Protein AF-A0A931LT09-F1 (afdb_monomer_lite)

Sequence (61 aa):
MAVKDLAETMATSETWISVWYDDEEHEVYFQYGYVDVSMTIEDFRDFVETLVKAEEKLGKK

Radius of gyration: 13.06 Å; chains: 1; bounding box: 32×23×33 Å

Structure (mmCIF, N/CA/C/O backbone):
data_AF-A0A931LT09-F1
#
_entry.id   AF-A0A931LT09-F1
#
loop_
_atom_site.group_PDB
_atom_site.id
_atom_site.type_symbol
_atom_site.label_atom_id
_atom_site.label_alt_id
_atom_site.label_comp_id
_atom_site.label_asym_id
_atom_site.label_entity_id
_atom_site.label_seq_id
_atom_site.pdbx_PDB_ins_code
_atom_site.Cartn_x
_atom_site.Cartn_y
_atom_site.Cartn_z
_atom_site.occupancy
_atom_site.B_iso_or_equiv
_atom_site.auth_seq_id
_atom_site.auth_comp_id
_atom_site.auth_asym_id
_atom_site.auth_atom_id
_atom_site.pdbx_PDB_model_num
ATOM 1 N N . MET A 1 1 ? 16.656 -4.919 -14.934 1.00 56.03 1 MET A N 1
ATOM 2 C CA . MET A 1 1 ? 16.003 -5.208 -13.647 1.00 56.03 1 MET A CA 1
ATOM 3 C C . MET A 1 1 ? 16.558 -4.317 -12.556 1.00 56.03 1 MET A C 1
ATOM 5 O O . MET A 1 1 ? 17.580 -4.646 -11.959 1.00 56.03 1 MET A O 1
ATOM 9 N N . ALA A 1 2 ? 15.920 -3.174 -12.322 1.00 77.94 2 ALA A N 1
ATOM 10 C CA . ALA A 1 2 ? 16.127 -2.395 -11.110 1.00 77.94 2 ALA A CA 1
ATOM 11 C C . ALA A 1 2 ? 14.801 -2.423 -10.348 1.00 77.94 2 ALA A C 1
ATOM 13 O O . ALA A 1 2 ? 13.889 -1.659 -10.634 1.00 77.94 2 ALA A O 1
ATOM 14 N N . VAL A 1 3 ? 14.681 -3.376 -9.424 1.00 83.25 3 VAL A N 1
ATOM 15 C CA . VAL A 1 3 ? 13.614 -3.328 -8.426 1.00 83.25 3 VAL A CA 1
ATOM 16 C C . VAL A 1 3 ? 13.974 -2.201 -7.473 1.00 83.25 3 VAL A C 1
ATOM 18 O O . VAL A 1 3 ? 15.089 -2.158 -6.943 1.00 83.25 3 VAL A O 1
ATOM 21 N N . LYS A 1 4 ? 13.055 -1.257 -7.307 1.00 89.38 4 LYS A N 1
ATOM 22 C CA . LYS A 1 4 ? 13.232 -0.126 -6.408 1.00 89.38 4 LYS A CA 1
ATOM 23 C C . LYS A 1 4 ? 12.322 -0.290 -5.205 1.00 89.38 4 LYS A C 1
ATOM 25 O O . LYS A 1 4 ? 11.112 -0.098 -5.314 1.00 89.38 4 LYS A O 1
ATOM 30 N N . ASP A 1 5 ? 12.922 -0.541 -4.050 1.00 91.62 5 ASP A N 1
ATOM 31 C CA . ASP A 1 5 ? 12.207 -0.527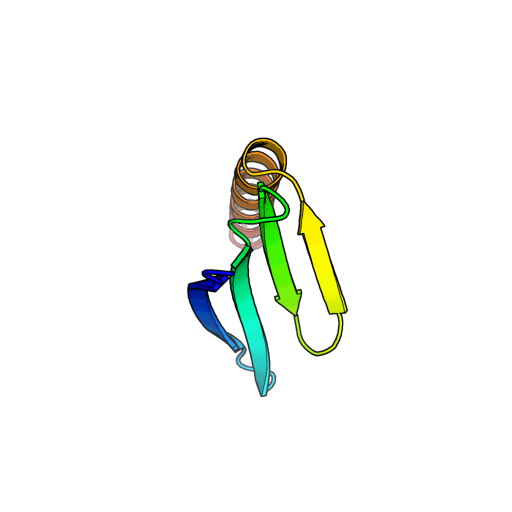 -2.778 1.00 91.62 5 ASP A CA 1
ATOM 32 C C . ASP A 1 5 ? 11.662 0.882 -2.513 1.00 91.62 5 ASP A C 1
ATOM 34 O O . ASP A 1 5 ? 12.389 1.881 -2.591 1.00 91.62 5 ASP A O 1
ATOM 38 N N . LEU A 1 6 ? 10.359 0.976 -2.243 1.00 93.31 6 LEU A N 1
ATOM 39 C CA . LEU A 1 6 ? 9.680 2.245 -1.982 1.00 93.31 6 LEU A CA 1
ATOM 40 C C . LEU A 1 6 ? 9.398 2.431 -0.492 1.00 93.31 6 LEU A C 1
ATOM 42 O O . LEU A 1 6 ? 9.652 3.511 0.042 1.00 93.31 6 LEU A O 1
ATOM 46 N N . ALA A 1 7 ? 8.867 1.404 0.172 1.00 95.06 7 ALA A N 1
ATOM 47 C CA . ALA A 1 7 ? 8.564 1.430 1.598 1.00 95.06 7 ALA A CA 1
ATOM 48 C C . ALA A 1 7 ? 8.501 0.016 2.179 1.00 95.06 7 ALA A C 1
ATOM 50 O O . ALA A 1 7 ? 8.079 -0.920 1.510 1.00 95.06 7 ALA A O 1
ATOM 51 N N . GLU A 1 8 ? 8.863 -0.123 3.450 1.00 95.81 8 GLU A N 1
ATOM 52 C CA . GLU A 1 8 ? 8.847 -1.404 4.147 1.00 95.81 8 GLU A CA 1
ATOM 53 C C . GLU A 1 8 ? 8.604 -1.195 5.641 1.00 95.81 8 GLU A C 1
ATOM 55 O O . GLU A 1 8 ? 9.121 -0.252 6.248 1.00 95.81 8 GLU A O 1
ATOM 60 N N . THR A 1 9 ? 7.783 -2.054 6.240 1.00 95.88 9 THR A N 1
ATOM 61 C CA . THR A 1 9 ? 7.526 -2.048 7.676 1.00 95.88 9 THR A CA 1
ATOM 62 C C . THR A 1 9 ? 7.014 -3.402 8.166 1.00 95.88 9 THR A C 1
ATOM 64 O O . THR A 1 9 ? 6.691 -4.303 7.395 1.00 95.88 9 THR A O 1
ATOM 67 N N . MET A 1 10 ? 6.899 -3.533 9.483 1.00 96.12 10 MET A N 1
ATOM 68 C CA . MET A 1 10 ? 6.285 -4.678 10.138 1.00 96.12 10 MET A CA 1
ATOM 69 C C . MET A 1 10 ? 5.104 -4.184 10.970 1.00 96.12 10 MET A C 1
ATOM 71 O O . MET A 1 10 ? 5.259 -3.335 11.849 1.00 96.12 10 MET A O 1
ATOM 75 N N . ALA A 1 11 ? 3.912 -4.706 10.684 1.00 93.56 11 ALA A N 1
ATOM 76 C CA . ALA A 1 11 ? 2.714 -4.404 11.454 1.00 93.56 11 ALA A CA 1
ATOM 77 C C . ALA A 1 11 ? 2.845 -4.892 12.903 1.00 93.56 11 ALA A C 1
ATOM 79 O O . ALA A 1 11 ? 3.621 -5.793 13.214 1.00 93.56 11 ALA A O 1
ATOM 80 N N . THR A 1 12 ? 2.010 -4.357 13.796 1.00 93.25 12 THR A N 1
ATOM 81 C CA . THR A 1 12 ? 1.966 -4.763 15.214 1.00 93.25 12 THR A CA 1
ATOM 82 C C . THR A 1 12 ? 1.608 -6.241 15.402 1.00 93.25 12 THR A C 1
ATOM 84 O O . THR A 1 12 ? 1.950 -6.832 16.418 1.00 93.25 12 THR A O 1
ATOM 87 N N . SER A 1 13 ? 0.941 -6.846 14.415 1.00 94.00 13 SER A N 1
ATOM 88 C CA . SER A 1 13 ? 0.672 -8.286 14.328 1.00 94.00 13 SER A CA 1
ATOM 89 C C . SER A 1 13 ? 1.870 -9.111 13.841 1.00 94.00 13 SER A C 1
ATOM 91 O O . SER A 1 13 ? 1.686 -10.262 13.458 1.00 94.00 13 SER A O 1
ATOM 93 N N . GLU A 1 14 ? 3.064 -8.514 13.772 1.00 94.88 14 GLU A N 1
ATOM 94 C CA . GLU A 1 14 ? 4.290 -9.104 13.213 1.00 94.88 14 GLU A CA 1
ATOM 95 C C . GLU A 1 14 ? 4.143 -9.522 11.739 1.00 94.88 14 GLU A C 1
ATOM 97 O O . GLU A 1 14 ? 4.844 -10.393 11.233 1.00 94.88 14 GLU A O 1
ATOM 102 N N . THR A 1 15 ? 3.208 -8.893 11.023 1.00 96.56 15 THR A N 1
ATOM 103 C CA . THR A 1 15 ? 2.990 -9.137 9.595 1.00 96.56 15 THR A CA 1
ATOM 104 C C . THR A 1 15 ? 3.817 -8.167 8.769 1.00 96.56 15 THR A C 1
ATOM 106 O O . THR A 1 15 ? 3.742 -6.955 8.973 1.00 96.56 15 THR A O 1
ATOM 109 N N . TRP A 1 16 ? 4.595 -8.701 7.832 1.00 96.25 16 TRP A N 1
ATOM 110 C CA . TRP A 1 16 ? 5.403 -7.906 6.916 1.00 96.25 16 TRP A CA 1
ATOM 111 C C . TRP A 1 16 ? 4.546 -7.091 5.952 1.00 96.25 16 TRP A C 1
ATOM 113 O O . TRP A 1 16 ? 3.546 -7.603 5.440 1.00 96.25 16 TRP A O 1
ATOM 123 N N . ILE A 1 17 ? 4.951 -5.849 5.696 1.00 96.62 17 ILE A N 1
ATOM 124 C CA . ILE A 1 17 ? 4.348 -4.979 4.690 1.00 96.62 17 ILE A CA 1
ATOM 125 C C . ILE A 1 17 ? 5.467 -4.357 3.866 1.00 96.62 17 ILE A C 1
ATOM 127 O O . ILE A 1 17 ? 6.337 -3.687 4.421 1.00 96.62 17 ILE A O 1
ATOM 131 N N . SER A 1 18 ? 5.424 -4.522 2.551 1.00 97.25 18 SER A N 1
ATOM 132 C CA . SER A 1 18 ? 6.404 -3.918 1.650 1.00 97.25 18 SER A CA 1
ATOM 133 C C . SER A 1 18 ? 5.742 -3.358 0.401 1.00 97.25 18 SER A C 1
ATOM 135 O O . SER A 1 18 ? 4.673 -3.795 -0.025 1.00 97.25 18 SER A O 1
ATOM 137 N N . VAL A 1 19 ? 6.383 -2.339 -0.159 1.00 97.38 19 VAL A N 1
ATOM 138 C CA . VAL A 1 19 ? 6.022 -1.711 -1.421 1.00 97.38 19 VAL A CA 1
ATOM 139 C C . VAL A 1 19 ? 7.292 -1.523 -2.232 1.00 97.38 19 VAL A C 1
ATOM 141 O O . VAL A 1 19 ? 8.244 -0.897 -1.757 1.00 97.38 19 VAL A O 1
ATOM 144 N N . TRP A 1 20 ? 7.297 -2.011 -3.465 1.00 97.19 20 TRP A N 1
ATOM 145 C CA . TRP A 1 20 ? 8.396 -1.818 -4.407 1.00 97.19 20 TRP A CA 1
ATOM 146 C C . TRP A 1 20 ? 7.862 -1.507 -5.802 1.00 97.19 20 TRP A C 1
ATOM 148 O O . TRP A 1 20 ? 6.690 -1.721 -6.103 1.00 97.19 20 TRP A O 1
ATOM 158 N N . TYR A 1 21 ? 8.722 -0.949 -6.642 1.00 96.81 21 TYR A N 1
ATOM 159 C CA . TYR A 1 21 ? 8.434 -0.676 -8.043 1.00 96.81 21 TYR A CA 1
ATOM 160 C C . TYR A 1 21 ? 9.335 -1.531 -8.924 1.00 96.81 21 TYR A C 1
ATOM 162 O O . TYR A 1 21 ? 10.548 -1.590 -8.692 1.00 96.81 21 TYR A O 1
ATOM 170 N N . ASP A 1 22 ? 8.736 -2.183 -9.915 1.00 95.25 22 ASP A N 1
ATOM 171 C CA . ASP A 1 22 ? 9.456 -2.916 -10.946 1.00 95.25 22 ASP A CA 1
ATOM 172 C C . ASP A 1 22 ? 9.568 -2.054 -12.212 1.00 95.25 22 ASP A C 1
ATOM 174 O O . ASP A 1 22 ? 8.575 -1.759 -12.882 1.00 95.25 22 ASP A O 1
ATOM 178 N N . ASP A 1 23 ? 10.796 -1.640 -12.538 1.00 91.81 23 ASP A N 1
ATOM 179 C CA . ASP A 1 23 ? 11.094 -0.846 -13.733 1.00 91.81 23 ASP A CA 1
ATOM 180 C C . ASP A 1 23 ? 10.785 -1.589 -15.050 1.00 91.81 23 ASP A C 1
ATOM 182 O O . ASP A 1 23 ? 10.615 -0.930 -16.076 1.00 91.81 23 ASP A O 1
ATOM 186 N N . GLU A 1 24 ? 10.761 -2.928 -15.061 1.00 92.00 24 GLU A N 1
ATOM 187 C CA . GLU A 1 24 ? 10.537 -3.725 -16.277 1.00 92.00 24 GLU A CA 1
ATOM 188 C C . GLU A 1 24 ? 9.059 -3.910 -16.588 1.00 92.00 24 GLU A C 1
ATOM 190 O O . GLU A 1 24 ? 8.656 -3.826 -17.749 1.00 92.00 24 GLU A O 1
ATOM 195 N N . GLU A 1 25 ? 8.255 -4.134 -15.554 1.00 92.12 25 GLU A N 1
ATOM 196 C CA . GLU A 1 25 ? 6.809 -4.307 -15.697 1.00 92.12 25 GLU A CA 1
ATOM 197 C C . GLU A 1 25 ? 6.064 -2.970 -15.640 1.00 92.12 25 GLU A C 1
ATOM 199 O O . GLU A 1 25 ? 4.916 -2.880 -16.068 1.00 92.12 25 GLU A O 1
ATOM 204 N N . HIS A 1 26 ? 6.734 -1.906 -15.183 1.00 93.00 26 HIS A N 1
ATOM 205 C CA . HIS A 1 26 ? 6.128 -0.605 -14.900 1.00 93.00 26 HIS A CA 1
ATOM 206 C C . HIS A 1 26 ? 4.987 -0.694 -13.874 1.00 93.00 26 HIS A C 1
ATOM 208 O O . HIS A 1 26 ? 4.044 0.105 -13.898 1.00 93.00 26 HIS A O 1
ATOM 214 N N . GLU A 1 27 ? 5.106 -1.634 -12.935 1.00 96.69 27 GLU A N 1
ATOM 215 C CA . GLU A 1 27 ? 4.110 -1.916 -11.905 1.00 96.69 27 GLU A CA 1
ATOM 216 C C . GLU A 1 27 ? 4.646 -1.622 -10.501 1.00 96.69 27 GLU A C 1
ATOM 218 O O . GLU A 1 27 ? 5.828 -1.788 -10.188 1.00 96.69 27 GLU A O 1
ATOM 223 N N . VAL A 1 28 ? 3.743 -1.162 -9.639 1.00 97.50 28 VAL A N 1
ATOM 224 C CA . VAL A 1 28 ? 3.961 -1.066 -8.199 1.00 97.50 28 VAL A CA 1
ATOM 225 C C . VAL A 1 28 ? 3.398 -2.321 -7.560 1.00 97.50 28 VAL A C 1
ATOM 227 O O . VAL A 1 28 ? 2.240 -2.677 -7.770 1.00 97.50 28 VAL A O 1
ATOM 230 N N . TYR A 1 29 ? 4.212 -2.948 -6.730 1.00 97.12 29 TYR A N 1
ATOM 231 C CA . TYR A 1 29 ? 3.839 -4.102 -5.943 1.00 97.12 29 TYR A CA 1
ATOM 232 C C . TYR A 1 29 ? 3.619 -3.694 -4.494 1.00 97.12 29 TYR A C 1
ATOM 234 O O . TYR A 1 29 ? 4.437 -2.984 -3.909 1.00 97.12 29 TYR A O 1
ATOM 242 N N . PHE A 1 30 ? 2.522 -4.164 -3.910 1.00 96.94 30 PHE A N 1
ATOM 243 C CA . PHE A 1 30 ? 2.223 -4.082 -2.485 1.00 96.94 30 PHE A CA 1
ATOM 244 C C . PHE A 1 30 ? 2.102 -5.498 -1.923 1.00 96.94 30 PHE A C 1
ATOM 246 O O . PHE A 1 30 ? 1.304 -6.294 -2.418 1.00 96.94 30 PHE A O 1
ATOM 253 N N . GLN A 1 31 ? 2.848 -5.800 -0.865 1.00 96.69 31 GLN A N 1
ATOM 254 C CA . GLN A 1 31 ? 2.774 -7.069 -0.149 1.00 96.69 31 GLN A CA 1
ATOM 255 C C . GLN A 1 31 ? 2.261 -6.859 1.273 1.00 96.69 31 GLN A C 1
ATOM 257 O O . GLN A 1 31 ? 2.738 -5.989 2.002 1.00 96.69 31 GLN A O 1
ATOM 262 N N . TYR A 1 32 ? 1.338 -7.723 1.688 1.00 96.19 32 TYR A N 1
ATOM 263 C CA . TYR A 1 32 ? 0.929 -7.903 3.077 1.00 96.19 32 TYR A CA 1
ATOM 264 C C . TYR A 1 32 ? 1.032 -9.387 3.446 1.00 96.19 32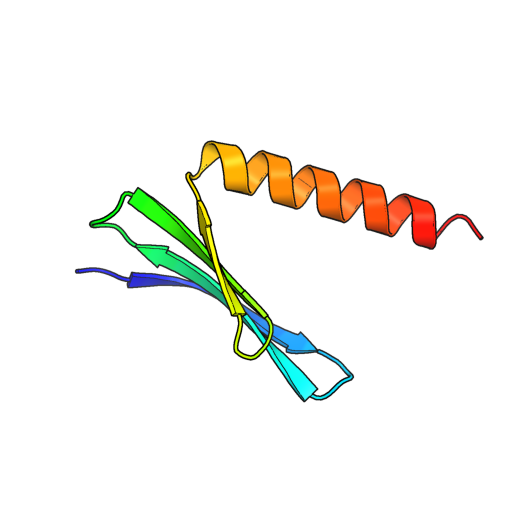 TYR A C 1
ATOM 266 O O . TYR A 1 32 ? 0.256 -10.227 2.978 1.00 96.19 32 TYR A O 1
ATOM 274 N N . GLY A 1 33 ? 2.007 -9.732 4.286 1.00 94.75 33 GLY A N 1
ATOM 275 C CA . GLY A 1 33 ? 2.322 -11.123 4.604 1.00 94.75 33 GLY A CA 1
ATOM 276 C C . GLY A 1 33 ? 2.713 -11.911 3.350 1.00 94.75 33 GLY A C 1
ATOM 277 O O . GLY A 1 33 ? 3.720 -11.615 2.719 1.00 94.75 33 GLY A O 1
ATOM 278 N N . TYR A 1 34 ? 1.915 -12.919 2.991 1.00 92.94 34 TYR A N 1
ATOM 279 C CA . TYR A 1 34 ? 2.159 -13.785 1.826 1.00 92.94 34 TYR A CA 1
ATOM 280 C C . TYR A 1 34 ? 1.351 -13.400 0.584 1.00 92.94 34 TYR A C 1
ATOM 282 O O . TYR A 1 34 ? 1.366 -14.142 -0.392 1.00 92.94 34 TYR A O 1
ATOM 290 N N . VAL A 1 35 ? 0.601 -12.298 0.640 1.00 95.25 35 VAL A N 1
ATOM 291 C CA . VAL A 1 35 ? -0.203 -11.823 -0.486 1.00 95.25 35 VAL A CA 1
ATOM 292 C C . VAL A 1 35 ? 0.479 -10.613 -1.087 1.00 95.25 35 VAL A C 1
ATOM 294 O O . VAL A 1 35 ? 0.676 -9.615 -0.395 1.00 95.25 35 VAL A O 1
ATOM 297 N N . ASP A 1 36 ? 0.800 -10.710 -2.367 1.00 94.25 36 ASP A N 1
ATOM 298 C CA . ASP A 1 36 ? 1.238 -9.613 -3.212 1.00 94.25 36 ASP A CA 1
ATOM 299 C C . ASP A 1 36 ? 0.124 -9.190 -4.179 1.00 94.25 36 ASP A C 1
ATOM 301 O O . ASP A 1 36 ? -0.713 -9.987 -4.610 1.00 94.25 36 ASP A O 1
ATOM 305 N N . VAL A 1 37 ? 0.088 -7.894 -4.467 1.00 96.62 37 VAL A N 1
ATOM 306 C CA . VAL A 1 37 ? -0.773 -7.288 -5.477 1.00 96.62 37 VAL A CA 1
ATOM 307 C C . VAL A 1 37 ? 0.099 -6.368 -6.313 1.00 96.62 37 VAL A C 1
ATOM 309 O O . VAL A 1 37 ? 0.743 -5.475 -5.760 1.00 96.62 37 VAL A O 1
ATOM 312 N N . SER A 1 38 ? 0.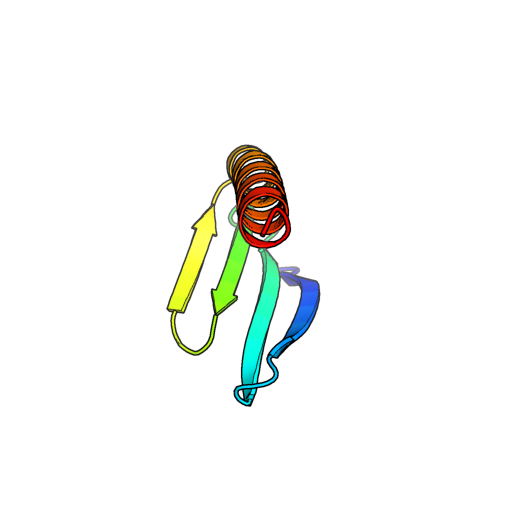092 -6.570 -7.626 1.00 96.94 38 SER A N 1
ATOM 313 C CA . SER A 1 38 ? 0.703 -5.660 -8.586 1.00 96.94 38 SER A CA 1
ATOM 314 C C . SER A 1 38 ? -0.361 -4.761 -9.212 1.00 96.94 38 SER A C 1
ATOM 316 O O . SER A 1 38 ? -1.535 -5.133 -9.327 1.00 96.94 38 SER A O 1
ATOM 318 N N . MET A 1 39 ? 0.021 -3.531 -9.536 1.00 97.69 39 MET A N 1
ATOM 319 C CA . MET A 1 39 ? -0.868 -2.550 -10.150 1.00 97.69 39 MET A CA 1
ATOM 320 C C . MET A 1 39 ? -0.074 -1.453 -10.855 1.00 97.69 39 MET A C 1
ATOM 322 O O . MET A 1 39 ? 1.107 -1.237 -10.581 1.00 97.69 39 MET A O 1
ATOM 326 N N . THR A 1 40 ? -0.735 -0.706 -11.736 1.00 97.38 40 THR A N 1
ATOM 327 C CA . THR A 1 40 ? -0.119 0.468 -12.364 1.00 97.38 40 THR A CA 1
ATOM 328 C C . THR A 1 40 ? 0.165 1.567 -11.330 1.00 97.38 40 THR A C 1
ATOM 330 O O . THR A 1 40 ? -0.423 1.608 -10.248 1.00 97.38 40 THR A O 1
ATOM 333 N N . ILE A 1 41 ? 1.042 2.520 -11.667 1.00 96.12 41 ILE A N 1
ATOM 334 C CA . ILE A 1 41 ? 1.307 3.690 -10.805 1.00 96.12 41 ILE A CA 1
ATOM 335 C C . ILE A 1 41 ? 0.029 4.514 -10.562 1.00 96.12 41 ILE A C 1
ATOM 337 O O . ILE A 1 41 ? -0.127 5.099 -9.488 1.00 96.12 41 ILE A O 1
ATOM 341 N N . GLU A 1 42 ? -0.860 4.599 -11.555 1.00 97.19 42 GLU A N 1
ATOM 342 C CA . GLU A 1 42 ? -2.123 5.336 -11.441 1.00 97.19 42 GLU A CA 1
ATOM 343 C C . GLU A 1 42 ? -3.062 4.640 -10.450 1.00 97.19 42 GLU A C 1
ATOM 345 O O . GLU A 1 42 ? -3.478 5.266 -9.474 1.00 97.19 42 GLU A O 1
ATOM 350 N N . ASP A 1 43 ? -3.265 3.329 -10.605 1.00 98.00 43 ASP A N 1
ATOM 351 C CA . ASP A 1 43 ? -4.082 2.531 -9.683 1.00 98.00 43 ASP A CA 1
ATOM 352 C C . ASP A 1 43 ? -3.511 2.534 -8.257 1.00 98.00 43 ASP A C 1
ATOM 354 O O . ASP A 1 43 ? -4.262 2.608 -7.285 1.00 98.00 43 ASP A O 1
ATOM 358 N N . PHE A 1 44 ? -2.181 2.518 -8.104 1.00 96.81 44 PHE A N 1
ATOM 359 C CA . PHE A 1 44 ? -1.533 2.598 -6.793 1.00 96.81 44 PHE A CA 1
ATOM 360 C C . PHE A 1 44 ? -1.842 3.908 -6.063 1.00 96.81 44 PHE A C 1
ATOM 362 O O . PHE A 1 44 ? -2.066 3.911 -4.850 1.00 96.81 44 PHE A O 1
ATOM 369 N N . ARG A 1 45 ? -1.882 5.036 -6.781 1.00 96.56 45 ARG 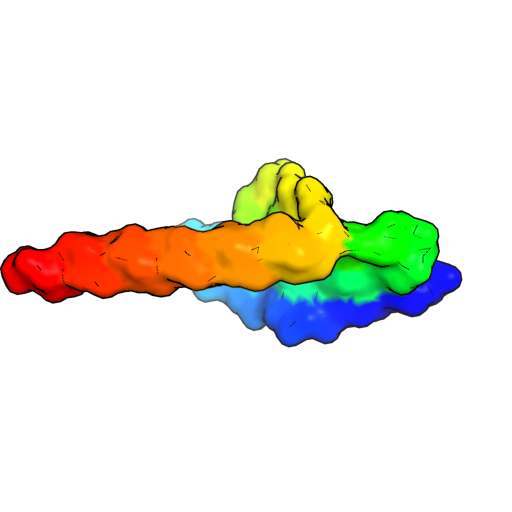A N 1
ATOM 370 C CA . ARG A 1 45 ? -2.231 6.335 -6.183 1.00 96.56 45 ARG A CA 1
ATOM 371 C C . ARG A 1 45 ? -3.677 6.345 -5.699 1.00 96.56 45 ARG A C 1
ATOM 373 O O . ARG A 1 45 ? -3.924 6.753 -4.562 1.00 96.56 45 ARG A O 1
ATOM 380 N N . ASP A 1 46 ? -4.592 5.836 -6.516 1.00 98.00 46 ASP A N 1
ATOM 381 C CA . ASP A 1 46 ? -6.012 5.727 -6.170 1.00 98.00 46 ASP A CA 1
ATOM 382 C C . ASP A 1 46 ? -6.236 4.750 -5.000 1.00 98.00 46 ASP A C 1
ATOM 384 O O . ASP A 1 46 ? -7.049 5.006 -4.100 1.00 98.00 46 ASP A O 1
ATOM 388 N N . PHE A 1 47 ? -5.475 3.651 -4.960 1.00 97.00 47 PHE A N 1
ATOM 389 C CA . PHE A 1 47 ? -5.466 2.690 -3.860 1.00 97.00 47 PHE A CA 1
ATOM 390 C C . PHE A 1 47 ? -5.042 3.349 -2.544 1.00 97.00 47 PHE A C 1
ATOM 392 O O . PHE A 1 47 ? -5.768 3.255 -1.551 1.00 97.00 47 PHE A O 1
ATOM 399 N N . VAL A 1 48 ? -3.922 4.078 -2.533 1.00 96.00 48 VAL A N 1
ATOM 400 C CA . VAL A 1 48 ? -3.438 4.794 -1.340 1.00 96.00 48 VAL A CA 1
ATOM 401 C C . VAL A 1 48 ? -4.454 5.834 -0.868 1.00 96.00 48 VAL A C 1
ATOM 403 O O . VAL A 1 48 ? -4.772 5.876 0.322 1.00 96.00 48 VAL A O 1
ATOM 406 N N . GLU A 1 49 ? -5.020 6.639 -1.772 1.00 97.56 49 GLU A N 1
ATOM 407 C CA . GLU A 1 49 ? -6.055 7.617 -1.411 1.00 97.56 49 GLU A CA 1
ATOM 408 C C . GLU A 1 49 ? -7.281 6.935 -0.780 1.00 97.56 49 GLU A C 1
ATOM 410 O O . GLU A 1 49 ? -7.857 7.427 0.198 1.00 97.56 49 GLU A O 1
ATOM 415 N N . THR A 1 50 ? -7.669 5.773 -1.305 1.00 97.69 50 THR A N 1
ATOM 416 C CA . THR A 1 50 ? -8.781 4.980 -0.775 1.00 97.69 50 THR A CA 1
ATOM 417 C C . THR A 1 50 ? -8.483 4.443 0.625 1.00 97.69 50 THR A C 1
ATOM 419 O O . THR A 1 50 ? -9.353 4.524 1.498 1.00 97.69 50 THR A O 1
ATOM 422 N N . LEU A 1 51 ? -7.267 3.944 0.871 1.00 95.56 51 LEU A N 1
ATOM 423 C CA . LEU A 1 51 ? -6.841 3.470 2.191 1.00 95.56 51 LEU A CA 1
ATOM 424 C C . LEU A 1 51 ? -6.850 4.592 3.233 1.00 95.56 51 LEU A C 1
ATOM 426 O O . LEU A 1 51 ? -7.409 4.403 4.313 1.00 95.56 51 LEU A O 1
ATOM 430 N N . VAL A 1 52 ? -6.317 5.770 2.897 1.00 96.19 52 VAL A N 1
ATOM 431 C CA . VAL A 1 52 ? -6.326 6.942 3.794 1.00 96.19 52 VAL A CA 1
ATOM 432 C C . VAL A 1 52 ? -7.762 7.337 4.148 1.00 96.19 52 VAL A C 1
ATOM 434 O O . VAL A 1 52 ? -8.105 7.474 5.321 1.00 96.19 52 VAL A O 1
ATOM 437 N N . LYS A 1 53 ? -8.660 7.424 3.158 1.00 96.81 53 LYS A N 1
ATOM 438 C CA . LYS A 1 53 ? -10.088 7.704 3.407 1.00 96.81 53 LYS A CA 1
ATOM 439 C C . LYS A 1 53 ? -10.758 6.640 4.280 1.00 96.81 53 LYS A C 1
ATOM 441 O O . LYS A 1 53 ? -11.692 6.955 5.023 1.00 96.81 53 LYS A O 1
ATOM 446 N N . ALA A 1 54 ? -10.357 5.375 4.158 1.00 96.88 54 ALA A N 1
ATOM 447 C CA . ALA A 1 54 ? -10.871 4.297 4.996 1.00 96.88 54 ALA A CA 1
ATOM 448 C C . ALA A 1 54 ? -10.381 4.437 6.447 1.00 96.88 54 ALA A C 1
ATOM 450 O O . ALA A 1 54 ? -11.194 4.335 7.368 1.00 96.88 54 ALA A O 1
ATOM 451 N N . GLU A 1 55 ? -9.099 4.746 6.649 1.00 94.94 55 GLU A N 1
ATOM 452 C CA . GLU A 1 55 ? -8.511 5.017 7.965 1.00 94.94 55 GLU A CA 1
ATOM 453 C C . GLU A 1 55 ? -9.207 6.194 8.664 1.00 94.94 55 GLU A C 1
ATOM 455 O O . GLU A 1 55 ? -9.667 6.060 9.799 1.00 94.94 55 GLU A O 1
ATOM 460 N N . GLU A 1 56 ? -9.392 7.321 7.969 1.00 95.62 56 GLU A N 1
ATOM 461 C CA . GLU A 1 56 ? -10.089 8.497 8.509 1.00 95.62 56 GLU A CA 1
ATOM 462 C C . GLU A 1 56 ? -11.504 8.164 9.005 1.00 95.62 56 GLU A C 1
ATOM 464 O O . GLU A 1 56 ? -11.969 8.696 10.016 1.00 95.62 56 GLU A O 1
ATOM 469 N N . LYS A 1 57 ? -12.215 7.275 8.302 1.00 95.12 57 LYS A N 1
ATOM 470 C CA . LYS A 1 57 ? -13.553 6.823 8.709 1.00 95.12 57 LYS A CA 1
ATOM 471 C C . LYS A 1 57 ? -13.512 5.906 9.928 1.00 9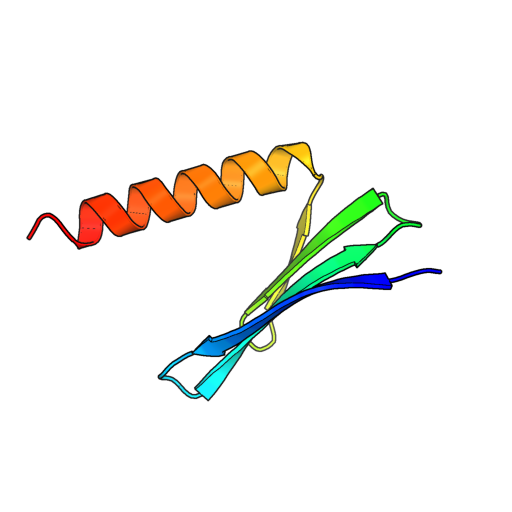5.12 57 LYS A C 1
ATOM 473 O O . LYS A 1 57 ? -14.436 5.964 10.735 1.00 95.12 57 LYS A O 1
ATOM 478 N N . LEU A 1 58 ? -12.470 5.088 10.078 1.00 93.25 58 LEU A N 1
ATOM 479 C CA . LEU A 1 58 ? -12.269 4.256 11.269 1.00 93.25 58 LEU A CA 1
ATOM 480 C C . LEU A 1 58 ? -11.943 5.105 12.505 1.00 93.25 58 LEU A C 1
ATOM 482 O O . LEU A 1 58 ? -12.417 4.788 13.595 1.00 93.25 58 LEU A O 1
ATOM 486 N N . GLY A 1 59 ? -11.179 6.187 12.324 1.00 80.25 59 GLY A N 1
ATOM 487 C CA . GLY A 1 59 ? -10.792 7.122 13.385 1.00 80.25 59 GLY A CA 1
ATOM 488 C C . GLY A 1 59 ? -11.905 8.064 13.864 1.00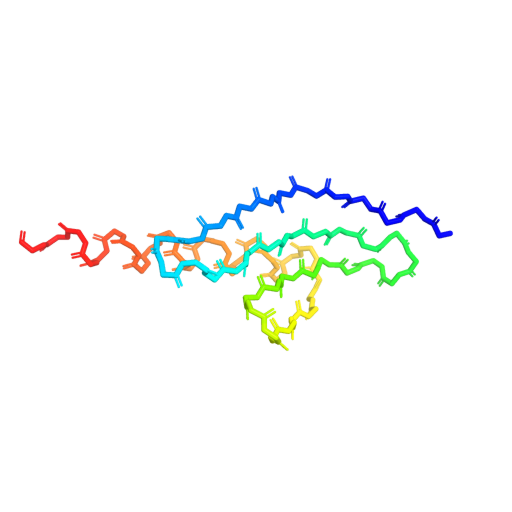 80.25 59 GLY A C 1
ATOM 489 O O . GLY A 1 59 ? -11.801 8.610 14.957 1.00 80.25 59 GLY A O 1
ATOM 490 N N . LYS A 1 60 ? -12.994 8.237 13.102 1.00 59.94 60 LYS A N 1
ATOM 491 C CA . LYS A 1 60 ? -14.171 9.055 13.477 1.00 59.94 60 LYS A CA 1
ATOM 492 C C . LYS A 1 60 ? -15.144 8.354 14.448 1.00 59.94 60 LYS A C 1
ATOM 494 O O . LYS A 1 60 ? -16.356 8.528 14.322 1.00 59.94 60 LYS A O 1
ATOM 499 N N . LYS A 1 61 ? -14.639 7.564 15.398 1.00 48.94 61 LYS A N 1
ATOM 500 C CA . LYS A 1 61 ? -15.455 6.983 16.479 1.00 48.94 61 LYS A CA 1
ATOM 501 C C . LYS A 1 61 ? -15.568 7.908 17.681 1.00 48.94 61 LYS A C 1
ATOM 503 O O . LYS A 1 61 ? -14.531 8.473 18.084 1.00 48.94 61 LYS A O 1
#

Secondary structure (DSSP, 8-state):
--EEEEEEEE-TTS-EEEEEEETTTTEEEEEETTEEEEEEHHHHHHHHHHHHHHHHHHH--

Foldseek 3Di:
DDKAWDDWDADPVRWTWTWIADPVVCWIWIDTHPDIDIDHPVVVVVVVVVVVVVVVVVVPD

pLDDT: mean 92.85, std 9.45, range [48.94, 98.0]